Protein AF-A0A081RNT7-F1 (afdb_monomer_lite)

Sequence (111 aa):
IIPPRYEDVPIYKTRGYHRKRLKRYGYDESLYHQRNKTETIFSVVKKMFGENVISRTTQNRELFYRVIAYNVYRINRDKLLIWYGFYTAALKFIVKYQFLQTNFQYFYNAS

Foldseek 3Di:
DDQQPCLVDDLVPDDDDVSSVCNVPPDDVVVVVCVVVVVVLVVVLCVVVNVDQPDDPCSVVSVVVSSVVSVVVVVVVVVVVVVVVVVVVVVVVVVVVVVVVVVVVVVVVVD

pLDDT: mean 88.34, std 4.84, range [67.25, 95.12]

Organism: NCBI:txid1502293

Secondary structure (DSSP, 8-state):
----TTTTS-GGG--SHHHHHHHHH---HHHHHTHHHHHHHHHHHHHHH-S----SS-HHHHHHHHHHHHHHHHHHHHHHHHHHHHHHHHHHHHHHHHHHHHHHHHHHHT-

Structure (mmCIF, N/CA/C/O backbone):
data_AF-A0A081RNT7-F1
#
_entry.id   AF-A0A081RNT7-F1
#
loop_
_atom_site.group_PDB
_atom_site.id
_atom_site.type_symbol
_atom_site.label_atom_id
_atom_site.label_alt_id
_atom_site.label_comp_id
_atom_site.label_asym_id
_atom_site.label_entity_id
_atom_site.label_seq_id
_atom_site.pdbx_PDB_ins_code
_atom_site.Cartn_x
_atom_site.Cartn_y
_atom_site.Cartn_z
_atom_site.occupancy
_atom_site.B_iso_or_equiv
_atom_site.auth_seq_id
_atom_site.auth_comp_id
_atom_site.auth_asym_id
_atom_site.auth_atom_id
_atom_site.pdbx_PDB_model_num
ATOM 1 N N . ILE A 1 1 ? -10.457 -3.847 8.864 1.00 72.06 1 ILE A N 1
ATOM 2 C CA . ILE A 1 1 ? -11.579 -4.449 9.633 1.00 72.06 1 ILE A CA 1
ATOM 3 C C . ILE A 1 1 ? -11.012 -5.592 10.486 1.00 72.06 1 ILE A C 1
ATOM 5 O O . ILE A 1 1 ? -9.906 -6.028 10.184 1.00 72.06 1 ILE A O 1
ATOM 9 N N . ILE A 1 2 ? -11.644 -5.986 11.596 1.00 75.56 2 ILE A N 1
ATOM 10 C CA . ILE A 1 2 ? -11.212 -7.122 12.437 1.00 75.56 2 ILE A CA 1
ATOM 11 C C . ILE A 1 2 ? -12.458 -7.956 12.743 1.00 75.56 2 ILE A C 1
ATOM 13 O O . ILE A 1 2 ? -13.424 -7.355 13.226 1.00 75.56 2 ILE A O 1
ATOM 17 N N . PRO A 1 3 ? -12.450 -9.278 12.503 1.00 80.00 3 PRO A N 1
ATOM 18 C CA . PRO A 1 3 ? -13.566 -10.136 12.870 1.00 80.00 3 PRO A CA 1
ATOM 19 C C . PRO A 1 3 ? -13.804 -10.116 14.391 1.00 80.00 3 PRO A C 1
ATOM 21 O O . PRO A 1 3 ? -12.855 -10.028 15.185 1.00 80.00 3 PRO A O 1
ATOM 24 N N . PRO A 1 4 ? -15.065 -10.141 14.843 1.00 82.19 4 PRO A N 1
ATOM 25 C CA . PRO A 1 4 ? -15.375 -10.181 16.262 1.00 82.19 4 PRO A CA 1
ATOM 26 C C . PRO A 1 4 ? -14.949 -11.518 16.899 1.00 82.19 4 PRO A C 1
ATOM 28 O O . PRO A 1 4 ? -15.567 -12.542 16.705 1.00 82.19 4 PRO A O 1
ATOM 31 N N . ARG A 1 5 ? -13.956 -11.503 17.798 1.00 78.81 5 ARG A N 1
ATOM 32 C CA . ARG A 1 5 ? -13.424 -12.716 18.476 1.00 78.81 5 ARG A CA 1
ATOM 33 C C . ARG A 1 5 ? -14.410 -13.585 19.280 1.00 78.81 5 ARG A C 1
ATOM 35 O O . ARG A 1 5 ? -14.046 -14.678 19.678 1.00 78.81 5 ARG A O 1
ATOM 42 N N . TYR A 1 6 ? -15.596 -13.081 19.606 1.00 83.50 6 TYR A N 1
ATOM 43 C CA . TYR A 1 6 ? -16.561 -13.755 20.486 1.00 83.50 6 TYR A CA 1
ATOM 44 C C . TYR A 1 6 ? -17.925 -13.813 19.806 1.00 83.50 6 TYR A C 1
ATOM 46 O O . TYR A 1 6 ? -18.893 -13.309 20.373 1.00 83.50 6 TYR A O 1
ATOM 54 N N . GLU A 1 7 ? -17.993 -14.277 18.563 1.00 79.62 7 GLU A N 1
ATOM 55 C CA . GLU A 1 7 ? -19.216 -14.269 17.744 1.00 79.62 7 GLU A CA 1
ATOM 56 C C . GLU A 1 7 ? -20.405 -14.934 18.440 1.00 79.62 7 GLU A C 1
ATOM 58 O O . GLU A 1 7 ? -21.468 -14.318 18.520 1.00 79.62 7 GLU A O 1
ATOM 63 N N . ASP A 1 8 ? -20.167 -16.063 19.101 1.00 84.38 8 ASP A N 1
ATOM 64 C CA . ASP A 1 8 ? -21.183 -16.904 19.756 1.0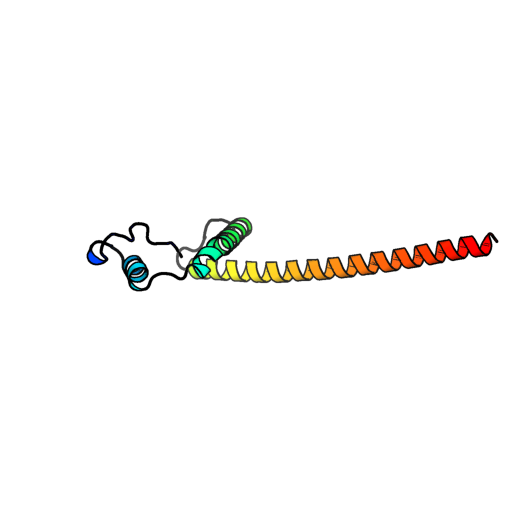0 84.38 8 ASP A CA 1
ATOM 65 C C . ASP A 1 8 ? -21.853 -16.238 20.968 1.00 84.38 8 ASP A C 1
ATOM 67 O O . ASP A 1 8 ? -22.900 -16.660 21.460 1.00 84.38 8 ASP A O 1
ATOM 71 N N . VAL A 1 9 ? -21.244 -15.173 21.494 1.00 87.38 9 VAL A N 1
ATOM 72 C CA . VAL A 1 9 ? -21.744 -14.487 22.683 1.00 87.38 9 VAL A CA 1
ATOM 73 C C . VAL A 1 9 ? -22.841 -13.493 22.282 1.00 87.38 9 VAL A C 1
ATOM 75 O O . VAL A 1 9 ? -22.606 -12.637 21.420 1.00 87.38 9 VAL A O 1
ATOM 78 N N . PRO A 1 10 ? -24.002 -13.476 22.960 1.00 88.81 10 PRO A N 1
ATOM 79 C CA . PRO A 1 10 ? -25.081 -12.566 22.604 1.00 88.81 10 PRO A CA 1
ATOM 80 C C . PRO A 1 10 ? -24.678 -11.085 22.729 1.00 88.81 10 PRO A C 1
ATOM 82 O O . PRO A 1 10 ? -23.854 -10.682 23.560 1.00 88.81 10 PRO A O 1
ATOM 85 N N . ILE A 1 11 ? -25.278 -10.242 21.881 1.00 87.19 11 ILE A N 1
ATOM 86 C CA . ILE A 1 11 ? -24.857 -8.847 21.646 1.00 87.19 11 ILE A CA 1
ATOM 87 C C . ILE A 1 11 ? -24.889 -8.000 22.926 1.00 87.19 11 ILE A C 1
ATOM 89 O O . ILE A 1 11 ? -24.021 -7.145 23.114 1.00 87.19 11 ILE A O 1
ATOM 93 N N . TYR A 1 12 ? -25.842 -8.240 23.832 1.00 89.12 12 TYR A N 1
ATOM 94 C CA . TYR A 1 12 ? -25.970 -7.481 25.082 1.00 89.12 12 TYR A CA 1
ATOM 95 C C . TYR A 1 12 ? -24.765 -7.665 26.021 1.00 89.12 12 TYR A C 1
ATOM 97 O O . TYR A 1 12 ? -24.403 -6.724 26.725 1.00 89.12 12 TYR A O 1
ATOM 105 N N . LYS A 1 13 ? -24.080 -8.819 25.967 1.00 89.69 13 LYS A N 1
ATOM 106 C CA . LYS A 1 13 ? -22.837 -9.074 26.720 1.00 89.69 13 LYS A CA 1
ATOM 107 C C . LYS A 1 13 ? -21.611 -8.410 26.078 1.00 89.69 13 LYS A C 1
ATOM 109 O O . LYS A 1 13 ? -20.574 -8.256 26.717 1.00 89.69 13 LYS A O 1
ATOM 114 N N . THR A 1 14 ? -21.703 -8.000 24.811 1.00 88.62 14 THR A N 1
ATOM 115 C CA . THR A 1 14 ? -20.597 -7.352 24.092 1.00 88.62 14 THR A CA 1
ATOM 116 C C . THR A 1 14 ? -20.550 -5.865 24.426 1.00 88.62 14 THR A C 1
ATOM 118 O O . THR A 1 14 ? -21.523 -5.149 24.218 1.00 88.62 14 THR A O 1
ATOM 121 N N . ARG A 1 15 ? -19.411 -5.360 24.910 1.00 87.62 15 ARG A N 1
ATOM 122 C CA . ARG A 1 15 ? -19.210 -3.927 25.196 1.00 87.62 15 ARG A CA 1
ATOM 123 C C . ARG A 1 15 ? -18.628 -3.177 23.993 1.00 87.62 15 ARG A C 1
ATOM 125 O O . ARG A 1 15 ? -17.840 -3.740 23.235 1.00 87.62 15 ARG A O 1
ATOM 132 N N . GLY A 1 16 ? -18.974 -1.894 23.871 1.00 89.94 16 GLY A N 1
ATOM 133 C CA . GLY A 1 16 ? -18.464 -0.978 22.844 1.00 89.94 16 GLY A CA 1
ATOM 134 C C . GLY A 1 16 ? -19.372 -0.850 21.617 1.00 89.94 16 GLY A C 1
ATOM 135 O O . GLY A 1 16 ? -19.834 -1.845 21.059 1.00 89.94 16 GLY A O 1
ATOM 136 N N . TYR A 1 17 ? -19.605 0.390 21.180 1.00 90.56 17 TYR A N 1
ATOM 137 C CA . TYR A 1 17 ? -20.506 0.722 20.070 1.00 90.56 17 TYR A CA 1
ATOM 138 C C . TYR A 1 17 ? -20.109 0.028 18.758 1.00 90.56 17 TYR A C 1
ATOM 140 O O . TYR A 1 17 ? -20.909 -0.703 18.174 1.00 90.56 17 TYR A O 1
ATOM 148 N N . HIS A 1 18 ? -18.848 0.168 18.337 1.00 87.56 18 HIS A N 1
ATOM 149 C CA . HIS A 1 18 ? -18.361 -0.427 17.087 1.00 87.56 18 HIS A CA 1
ATOM 150 C C . HIS A 1 18 ? -18.386 -1.959 17.110 1.00 87.56 18 HIS A C 1
ATOM 152 O O . HIS A 1 18 ? -18.759 -2.572 16.116 1.00 87.56 18 HIS A O 1
ATOM 158 N N . ARG A 1 19 ? -18.071 -2.585 18.253 1.00 86.69 19 ARG A N 1
ATOM 159 C CA . ARG A 1 19 ? -18.121 -4.050 18.414 1.00 86.69 19 ARG A CA 1
ATOM 160 C C . ARG A 1 19 ? -19.548 -4.587 18.315 1.00 86.69 19 ARG A C 1
ATOM 162 O O . ARG A 1 19 ? -19.769 -5.608 17.674 1.00 86.69 19 ARG A O 1
ATOM 169 N N . LYS A 1 20 ? -20.519 -3.887 18.914 1.00 90.94 20 LYS A N 1
ATOM 170 C CA . LYS A 1 20 ? -21.945 -4.221 18.775 1.00 90.94 20 LYS A CA 1
ATOM 171 C C . LYS A 1 20 ? -22.423 -4.047 17.334 1.00 90.94 20 LYS A C 1
ATOM 173 O O . LYS A 1 20 ? -23.163 -4.896 16.853 1.00 90.94 20 LYS A O 1
ATOM 178 N N . ARG A 1 21 ? -21.995 -2.984 16.642 1.00 89.25 21 ARG A N 1
ATOM 179 C CA . ARG A 1 21 ? -22.324 -2.774 15.221 1.00 89.25 21 ARG A CA 1
ATOM 180 C C . ARG A 1 21 ? -21.773 -3.881 14.330 1.00 89.25 21 ARG A C 1
ATOM 182 O O . ARG A 1 21 ? -22.532 -4.400 13.527 1.00 89.25 21 ARG A O 1
ATOM 189 N N . LEU A 1 22 ? -20.514 -4.269 14.524 1.00 88.69 22 LEU A N 1
ATOM 190 C CA . LEU A 1 22 ? -19.881 -5.367 13.786 1.00 88.69 22 LEU A CA 1
ATOM 191 C C . LEU A 1 22 ? -20.634 -6.690 13.959 1.00 88.69 22 LEU A C 1
ATOM 193 O O . LEU A 1 22 ? -20.825 -7.411 12.995 1.00 88.69 22 LEU A O 1
ATOM 197 N N . LYS A 1 23 ? -21.119 -6.988 15.171 1.00 88.31 23 LYS A N 1
ATOM 198 C CA . LYS A 1 23 ? -21.954 -8.176 15.402 1.00 88.31 23 LYS A CA 1
ATOM 199 C C . LYS A 1 23 ? -23.356 -8.079 14.801 1.00 88.31 23 LYS A C 1
ATOM 201 O O . LYS A 1 23 ? -23.902 -9.090 14.396 1.00 88.31 23 LYS A O 1
ATOM 206 N N . ARG A 1 24 ? -23.965 -6.887 14.797 1.00 88.19 24 ARG A N 1
ATOM 207 C CA . ARG A 1 24 ? -25.327 -6.687 14.267 1.00 88.19 24 ARG A CA 1
ATOM 208 C C . ARG A 1 24 ? -25.384 -6.756 12.749 1.00 88.19 24 ARG A C 1
ATOM 210 O O . ARG A 1 24 ? -26.336 -7.299 12.215 1.00 88.19 24 ARG A O 1
ATOM 217 N N . TYR A 1 25 ? -24.411 -6.142 12.088 1.00 88.31 25 TYR A N 1
ATOM 218 C CA . TYR A 1 25 ? -24.429 -5.932 10.640 1.00 88.31 25 TYR A CA 1
ATOM 219 C C . TYR A 1 25 ? -23.388 -6.776 9.902 1.00 88.31 25 TYR A C 1
ATOM 221 O O . TYR A 1 25 ? -23.282 -6.680 8.685 1.00 88.31 25 TYR A O 1
ATOM 229 N N . GLY A 1 26 ? -22.612 -7.580 10.632 1.00 86.06 26 GLY A N 1
ATOM 230 C CA . GLY A 1 26 ? -21.490 -8.323 10.080 1.00 86.06 26 GLY A CA 1
ATOM 231 C C . GLY A 1 26 ? -20.351 -7.411 9.627 1.00 86.06 26 GLY A C 1
ATOM 232 O O . GLY A 1 26 ? -20.284 -6.214 9.940 1.00 86.06 26 GLY A O 1
ATOM 233 N N . TYR A 1 27 ? -19.426 -8.008 8.890 1.00 85.94 27 TYR A N 1
ATOM 234 C CA . TYR A 1 27 ? -18.377 -7.302 8.182 1.00 85.94 27 TYR A CA 1
ATOM 235 C C . TYR A 1 27 ? -18.209 -7.885 6.785 1.00 85.94 27 TYR A C 1
ATOM 237 O O . TYR A 1 27 ? -18.486 -9.057 6.559 1.00 85.94 27 TYR A O 1
ATOM 245 N N . ASP A 1 28 ? -17.727 -7.063 5.861 1.00 87.19 28 ASP A N 1
ATOM 246 C CA . ASP A 1 28 ? -17.350 -7.533 4.537 1.00 87.19 28 A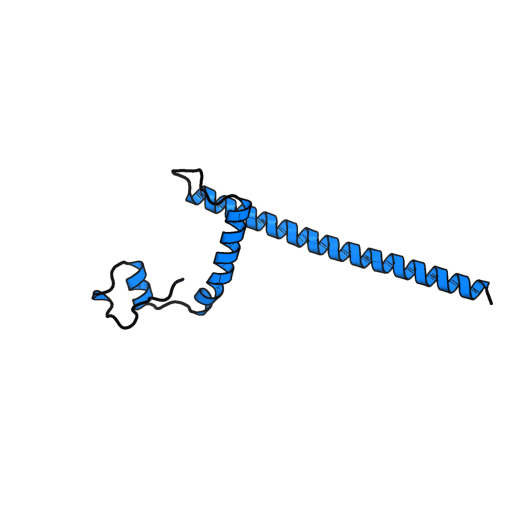SP A CA 1
ATOM 247 C C . ASP A 1 28 ? -15.984 -8.231 4.607 1.00 87.19 28 ASP A C 1
ATOM 249 O O . ASP A 1 28 ? -14.950 -7.613 4.899 1.00 87.19 28 ASP A O 1
ATOM 253 N N . GLU A 1 29 ? -15.997 -9.539 4.374 1.00 85.25 29 GLU A N 1
ATOM 254 C CA . GLU A 1 29 ? -14.815 -10.391 4.382 1.00 85.25 29 GLU A CA 1
ATOM 255 C C . GLU A 1 29 ? -13.853 -10.050 3.233 1.00 85.25 29 GLU A C 1
ATOM 257 O O . GLU A 1 29 ? -12.632 -10.052 3.415 1.00 85.25 29 GLU A O 1
ATOM 262 N N . SER A 1 30 ? -14.375 -9.618 2.083 1.00 87.44 30 SER A N 1
ATOM 263 C CA . SER A 1 30 ? -13.548 -9.194 0.952 1.00 87.44 30 SER A CA 1
ATOM 264 C C . SER A 1 30 ? -12.724 -7.946 1.296 1.00 87.44 30 SER A C 1
ATOM 266 O O . SER A 1 30 ? -11.524 -7.881 1.008 1.00 87.44 30 SER A O 1
ATOM 268 N N . LEU A 1 31 ? -13.324 -6.986 2.012 1.00 86.75 31 LEU A N 1
ATOM 269 C CA . LEU A 1 31 ? -12.622 -5.827 2.568 1.00 86.75 31 LEU A CA 1
ATOM 270 C C . LEU A 1 31 ? -11.656 -6.224 3.691 1.00 86.75 31 LEU A C 1
ATOM 272 O O . LEU A 1 31 ? -10.603 -5.599 3.850 1.00 86.75 31 LEU A O 1
ATOM 276 N N . TYR A 1 32 ? -11.980 -7.254 4.476 1.00 86.31 32 TYR A N 1
ATOM 277 C CA . TYR A 1 32 ? -11.074 -7.775 5.497 1.00 86.31 32 TYR A CA 1
ATOM 278 C C . TYR A 1 32 ? -9.788 -8.347 4.886 1.00 86.31 32 TYR A C 1
ATOM 280 O O . TYR A 1 32 ? -8.700 -7.984 5.338 1.00 86.31 32 TYR A O 1
ATOM 288 N N . HIS A 1 33 ? -9.879 -9.142 3.818 1.00 86.94 33 HIS A N 1
ATOM 289 C CA . HIS A 1 33 ? -8.707 -9.716 3.145 1.00 86.94 33 HIS A CA 1
ATOM 290 C C . HIS A 1 33 ? -7.765 -8.664 2.540 1.00 86.94 33 HIS A C 1
ATOM 292 O O . HIS A 1 33 ? -6.567 -8.907 2.382 1.00 86.94 33 HIS A O 1
ATOM 298 N N . GLN A 1 34 ? -8.258 -7.456 2.258 1.00 89.25 34 GLN A N 1
ATOM 299 C CA . GLN A 1 34 ? -7.423 -6.350 1.783 1.00 89.25 34 GLN A CA 1
ATOM 300 C C . GLN A 1 34 ? -6.589 -5.685 2.892 1.00 89.25 34 GLN A C 1
ATOM 302 O O . GLN A 1 34 ? -5.694 -4.894 2.587 1.00 89.25 34 GLN A O 1
ATOM 307 N N . ARG A 1 35 ? -6.807 -6.030 4.169 1.00 89.19 35 ARG A N 1
ATOM 308 C CA . ARG A 1 35 ? -6.097 -5.449 5.321 1.00 89.19 35 ARG A CA 1
ATOM 309 C C . ARG A 1 35 ? -4.578 -5.552 5.205 1.00 89.19 35 ARG A C 1
ATOM 311 O O . ARG A 1 35 ? -3.897 -4.575 5.504 1.00 89.19 35 ARG A O 1
ATOM 318 N N . ASN A 1 36 ? -4.057 -6.681 4.72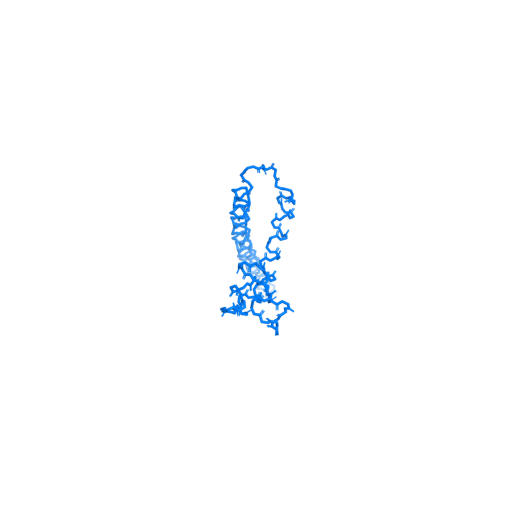6 1.00 91.06 36 ASN A N 1
ATOM 319 C CA . ASN A 1 36 ? -2.613 -6.893 4.575 1.00 91.06 36 ASN A CA 1
ATOM 320 C C . ASN A 1 36 ? -1.977 -5.821 3.675 1.00 91.06 36 ASN A C 1
ATOM 322 O O . ASN A 1 36 ? -0.876 -5.339 3.950 1.00 91.06 36 ASN A O 1
ATOM 326 N N . LYS A 1 37 ? -2.697 -5.394 2.626 1.00 89.88 37 LYS A N 1
ATOM 327 C CA . LYS A 1 37 ? -2.260 -4.315 1.728 1.00 89.88 37 LYS A CA 1
ATOM 328 C C . LYS A 1 37 ? -2.178 -2.994 2.487 1.00 89.88 37 LYS A C 1
ATOM 330 O O . LYS A 1 37 ? -1.158 -2.313 2.428 1.00 89.88 37 LYS A O 1
ATOM 335 N N . THR A 1 38 ? -3.226 -2.656 3.235 1.00 90.12 38 THR A N 1
ATOM 336 C CA . THR A 1 38 ? -3.284 -1.432 4.043 1.00 90.12 38 THR A CA 1
ATOM 337 C C . THR A 1 38 ? -2.190 -1.399 5.111 1.00 90.12 38 THR A C 1
ATOM 339 O O . THR A 1 38 ? -1.499 -0.393 5.240 1.00 90.12 38 THR A O 1
ATOM 342 N N . GLU A 1 39 ? -1.976 -2.495 5.841 1.00 90.69 39 GLU A N 1
ATOM 343 C CA . GLU A 1 39 ? -0.926 -2.589 6.863 1.00 90.69 39 GLU A CA 1
ATOM 344 C C . GLU A 1 39 ? 0.473 -2.460 6.266 1.00 90.69 39 GLU A C 1
ATOM 346 O O . GLU A 1 39 ? 1.319 -1.760 6.823 1.00 90.69 39 GLU A O 1
ATOM 351 N N . THR A 1 40 ? 0.699 -3.060 5.096 1.00 93.81 40 THR A N 1
ATOM 352 C CA . THR A 1 40 ? 1.970 -2.942 4.378 1.00 93.81 40 THR A CA 1
ATOM 353 C C . THR A 1 40 ? 2.211 -1.502 3.932 1.00 93.81 40 THR A C 1
ATOM 355 O O . THR A 1 40 ? 3.295 -0.969 4.160 1.00 93.81 40 THR A O 1
ATOM 358 N N . ILE A 1 41 ? 1.202 -0.836 3.360 1.00 91.56 41 ILE A N 1
ATOM 359 C CA . ILE A 1 41 ? 1.298 0.579 2.971 1.00 91.56 41 ILE A CA 1
ATOM 360 C C . ILE A 1 41 ? 1.642 1.438 4.190 1.00 91.56 41 ILE A C 1
ATOM 362 O O . ILE A 1 41 ? 2.613 2.191 4.148 1.00 91.56 41 ILE A O 1
ATOM 366 N N . PHE A 1 42 ? 0.916 1.291 5.301 1.00 91.25 42 PHE A N 1
ATOM 367 C CA . PHE A 1 42 ? 1.202 2.063 6.511 1.00 91.25 42 PHE A CA 1
ATOM 368 C C . PHE A 1 42 ? 2.569 1.735 7.120 1.00 91.25 42 PHE A C 1
ATOM 370 O O . PHE A 1 42 ? 3.228 2.640 7.626 1.00 91.25 42 PHE A O 1
ATOM 377 N N . SER A 1 43 ? 3.033 0.486 7.047 1.00 93.50 43 SER A N 1
ATOM 378 C CA . SER A 1 43 ? 4.389 0.116 7.467 1.00 93.50 43 SER A CA 1
ATOM 379 C C . SER A 1 43 ? 5.446 0.855 6.645 1.00 93.50 43 SER A C 1
ATOM 381 O O . SER A 1 43 ? 6.368 1.440 7.210 1.00 93.50 43 SER A O 1
ATOM 383 N N . VAL A 1 44 ? 5.287 0.907 5.319 1.00 93.44 44 VAL A N 1
ATOM 384 C CA . VAL A 1 44 ? 6.201 1.644 4.434 1.00 93.44 44 VAL A CA 1
ATOM 385 C C . VAL A 1 44 ? 6.160 3.144 4.725 1.00 93.44 44 VAL A C 1
ATOM 387 O O . VAL A 1 44 ? 7.214 3.756 4.871 1.00 93.44 44 VAL A O 1
ATOM 390 N N . VAL A 1 45 ? 4.970 3.730 4.889 1.00 93.38 45 VAL A N 1
ATOM 391 C CA . VAL A 1 45 ? 4.814 5.151 5.250 1.00 93.38 45 VAL A CA 1
ATOM 392 C C . VAL A 1 45 ? 5.548 5.466 6.557 1.00 93.38 45 VAL A C 1
ATOM 394 O O . VAL A 1 45 ? 6.288 6.444 6.613 1.00 93.38 45 VAL A O 1
ATOM 397 N N . LYS A 1 46 ? 5.414 4.629 7.593 1.00 91.62 46 LYS A N 1
ATOM 398 C CA . LYS A 1 46 ? 6.141 4.810 8.862 1.00 91.62 46 LYS A CA 1
ATOM 399 C C . LYS A 1 46 ? 7.656 4.693 8.696 1.00 91.62 46 LYS A C 1
ATOM 401 O O . LYS A 1 46 ? 8.384 5.466 9.302 1.00 91.62 46 LYS A O 1
ATOM 406 N N . LYS A 1 47 ? 8.144 3.766 7.867 1.00 93.38 47 LYS A N 1
ATOM 407 C CA . LYS A 1 47 ? 9.584 3.652 7.577 1.00 93.38 47 LYS A CA 1
ATOM 408 C C . LYS A 1 47 ? 10.125 4.882 6.841 1.00 93.38 47 LYS A C 1
ATOM 410 O O . LYS A 1 47 ? 11.260 5.267 7.080 1.00 93.38 47 LYS A O 1
ATOM 415 N N . MET A 1 48 ? 9.320 5.497 5.972 1.00 91.94 48 MET A N 1
ATOM 416 C CA . MET A 1 48 ? 9.720 6.680 5.200 1.00 91.94 48 MET A CA 1
ATOM 417 C C . MET A 1 48 ? 9.654 7.985 6.002 1.00 91.94 48 MET A C 1
ATOM 419 O O . MET A 1 48 ? 10.553 8.809 5.893 1.00 91.94 48 MET A O 1
ATOM 423 N N . PHE A 1 49 ? 8.590 8.190 6.783 1.00 90.81 49 PHE A N 1
ATOM 424 C CA . PHE A 1 49 ? 8.321 9.456 7.485 1.00 90.81 49 PHE A CA 1
ATOM 425 C C . PHE A 1 49 ? 8.570 9.388 8.999 1.00 90.81 49 PHE A C 1
ATOM 427 O O . PHE A 1 49 ? 8.293 10.348 9.714 1.00 90.81 49 PHE A O 1
ATOM 434 N N . GLY A 1 50 ? 9.061 8.254 9.497 1.00 88.06 50 GLY A N 1
ATOM 435 C CA . GLY A 1 50 ? 9.225 7.981 10.921 1.00 88.06 50 GLY A CA 1
ATOM 436 C C . GLY A 1 50 ? 7.942 7.482 11.593 1.00 88.06 50 GLY A C 1
ATOM 437 O O . GLY A 1 50 ? 6.818 7.719 11.139 1.00 88.06 50 GLY A O 1
ATOM 438 N N . GLU A 1 51 ? 8.115 6.775 12.708 1.00 86.44 51 GLU A N 1
ATOM 439 C CA . GLU A 1 51 ? 7.009 6.181 13.468 1.00 86.44 51 GLU A CA 1
ATOM 440 C C . GLU A 1 51 ? 6.246 7.210 14.310 1.00 86.44 51 GLU A C 1
ATOM 442 O O . GLU A 1 51 ? 5.025 7.121 14.450 1.00 86.44 51 GLU A O 1
ATOM 447 N N . ASN A 1 52 ? 6.952 8.219 14.817 1.00 87.00 52 ASN A N 1
ATOM 448 C CA . ASN A 1 52 ? 6.380 9.201 15.725 1.00 87.00 52 ASN A CA 1
ATOM 449 C C . ASN A 1 52 ? 5.663 10.320 14.965 1.00 87.00 52 ASN A C 1
ATOM 451 O O . ASN A 1 52 ? 6.164 10.842 13.966 1.00 87.00 52 ASN A O 1
ATOM 455 N N . VAL A 1 53 ? 4.491 10.695 15.475 1.00 85.69 53 VAL A N 1
ATOM 456 C CA . VAL A 1 53 ? 3.739 11.881 15.056 1.00 85.69 53 VAL A CA 1
ATOM 457 C C . VAL A 1 53 ? 4.168 13.026 15.966 1.00 85.69 53 VAL A C 1
ATOM 459 O O . VAL A 1 53 ? 4.056 12.916 17.186 1.00 85.69 53 VAL A O 1
ATOM 462 N N . ILE A 1 54 ? 4.713 14.093 15.383 1.00 84.38 54 ILE A N 1
ATOM 463 C CA . ILE A 1 54 ? 5.338 15.184 16.150 1.00 84.38 54 ILE A CA 1
ATOM 464 C C . ILE A 1 54 ? 4.265 16.138 16.682 1.00 84.38 54 ILE A C 1
ATOM 466 O O . ILE A 1 54 ? 4.381 16.683 17.781 1.00 84.38 54 ILE A O 1
ATOM 470 N N . SER A 1 55 ? 3.191 16.334 15.917 1.00 82.44 55 SER A N 1
ATOM 471 C CA . SER A 1 55 ? 2.091 17.192 16.334 1.00 82.44 55 SER A CA 1
ATOM 472 C C . SER A 1 55 ? 1.316 16.597 17.515 1.00 82.44 55 SER A C 1
ATOM 474 O O . SER A 1 55 ? 1.070 15.396 17.601 1.00 82.44 55 SER A O 1
ATOM 476 N N . ARG A 1 56 ? 0.896 17.454 18.453 1.00 78.31 56 ARG A N 1
ATOM 477 C CA . ARG A 1 56 ? 0.058 17.055 19.600 1.00 78.31 56 ARG A CA 1
ATOM 478 C C . ARG A 1 56 ? -1.435 17.236 19.339 1.00 78.31 56 ARG A C 1
ATOM 480 O O . ARG A 1 56 ? -2.234 16.421 19.775 1.00 78.31 56 ARG A O 1
ATOM 487 N N . THR A 1 57 ? -1.814 18.282 18.610 1.00 86.88 57 THR A N 1
ATOM 488 C CA . THR A 1 57 ? -3.219 18.642 18.343 1.00 86.88 57 THR A CA 1
ATOM 489 C C . THR A 1 57 ? -3.642 18.358 16.903 1.00 86.88 57 THR A C 1
ATOM 491 O O . THR A 1 57 ? -4.815 18.117 16.634 1.00 86.88 57 THR A O 1
ATOM 494 N N . THR A 1 58 ? -2.693 18.342 15.964 1.00 90.38 58 THR A N 1
ATOM 495 C CA . THR A 1 58 ? -2.942 18.192 14.521 1.00 90.38 58 THR A CA 1
ATOM 496 C C . THR A 1 58 ? -2.511 16.833 13.963 1.00 90.38 58 THR A C 1
ATOM 498 O O . THR A 1 58 ? -2.310 16.697 12.757 1.00 90.38 58 THR A O 1
ATOM 501 N N . GLN A 1 59 ? -2.472 15.801 14.811 1.00 89.94 59 GLN A N 1
ATOM 502 C CA . GLN A 1 59 ? -2.020 14.442 14.472 1.00 89.94 59 GLN A CA 1
ATOM 503 C C . GLN A 1 59 ? -2.692 13.869 13.226 1.00 89.94 59 GLN A C 1
ATOM 505 O O . GLN A 1 59 ? -2.034 13.348 12.327 1.00 89.94 59 GLN A O 1
ATOM 510 N N . ASN A 1 60 ? -4.012 14.029 13.129 1.00 90.88 60 ASN A N 1
ATOM 511 C CA . ASN A 1 60 ? -4.778 13.533 11.988 1.00 90.88 60 ASN A CA 1
ATOM 512 C C . ASN A 1 60 ? -4.399 14.245 10.683 1.00 90.88 60 ASN A C 1
ATOM 514 O O . ASN A 1 60 ? -4.364 13.613 9.630 1.00 90.88 60 ASN A O 1
ATOM 518 N N . ARG A 1 61 ? -4.087 15.547 10.745 1.00 91.31 61 ARG A N 1
ATOM 519 C CA . ARG A 1 61 ? -3.647 16.316 9.572 1.00 91.31 61 ARG A CA 1
ATOM 520 C C . ARG A 1 61 ? -2.253 15.880 9.143 1.00 91.31 61 ARG A C 1
ATOM 522 O O . ARG A 1 61 ? -2.026 15.662 7.961 1.00 91.31 61 ARG A O 1
ATOM 529 N N . GLU A 1 62 ? -1.346 15.692 10.098 1.00 92.94 62 GLU A N 1
ATOM 530 C CA . GLU A 1 62 ? 0.004 15.194 9.829 1.00 92.94 62 GLU A CA 1
ATOM 531 C C . GLU A 1 62 ? -0.028 13.823 9.140 1.00 92.94 62 GLU A C 1
ATOM 533 O O . GLU A 1 62 ? 0.591 13.639 8.093 1.00 92.94 62 GLU A O 1
ATOM 538 N N . LEU A 1 63 ? -0.813 12.878 9.668 1.00 91.75 63 LEU A N 1
ATOM 539 C CA . LEU A 1 63 ? -0.990 11.562 9.051 1.00 91.75 63 LEU A CA 1
ATOM 540 C C . LEU A 1 63 ? -1.595 11.660 7.646 1.00 91.75 63 LEU A C 1
ATOM 542 O O . LEU A 1 63 ? -1.137 10.972 6.735 1.00 91.75 63 LEU A O 1
ATOM 546 N N . PHE A 1 64 ? -2.583 12.535 7.449 1.00 93.19 64 PHE A N 1
ATOM 547 C CA . PHE A 1 64 ? -3.203 12.754 6.144 1.00 93.19 64 PHE A CA 1
ATOM 548 C C . PHE A 1 64 ? -2.191 13.259 5.107 1.00 93.19 64 PHE A C 1
ATOM 550 O O . PHE A 1 64 ? -2.096 12.700 4.012 1.00 93.19 64 PHE A O 1
ATOM 557 N N . TYR A 1 65 ? -1.365 14.244 5.471 1.00 93.75 65 TYR A N 1
ATOM 558 C CA . TYR A 1 65 ? -0.313 14.745 4.587 1.00 93.75 65 TYR A CA 1
ATOM 559 C C . TYR A 1 65 ? 0.756 13.691 4.285 1.00 93.75 65 TYR A C 1
ATOM 561 O O . TYR A 1 65 ? 1.182 13.590 3.137 1.00 93.75 65 TYR A O 1
ATOM 569 N N . ARG A 1 66 ? 1.144 12.851 5.256 1.00 93.94 66 ARG A N 1
ATOM 570 C CA . ARG A 1 66 ? 2.079 11.731 5.017 1.00 93.94 66 ARG A CA 1
ATOM 571 C C . ARG A 1 66 ? 1.529 10.732 3.996 1.00 93.94 66 ARG A C 1
ATOM 573 O O . ARG A 1 66 ? 2.271 10.265 3.134 1.00 93.94 66 ARG A O 1
ATOM 580 N N . VAL A 1 67 ? 0.231 10.426 4.054 1.00 93.94 67 VAL A N 1
ATOM 581 C CA . VAL A 1 67 ? -0.423 9.541 3.074 1.00 93.94 67 VAL A CA 1
ATOM 582 C C . VAL A 1 67 ? -0.450 10.181 1.684 1.00 93.94 67 VAL A C 1
ATOM 584 O O . VAL A 1 67 ? -0.115 9.514 0.706 1.00 93.94 67 VAL A O 1
ATOM 587 N N . ILE A 1 68 ? -0.780 11.474 1.579 1.00 94.94 68 ILE A N 1
ATOM 588 C CA . ILE A 1 68 ? -0.735 12.202 0.299 1.00 94.94 68 ILE A CA 1
ATOM 589 C C . ILE A 1 68 ? 0.683 12.188 -0.277 1.00 94.94 68 ILE A C 1
ATOM 591 O O . ILE A 1 68 ? 0.868 11.830 -1.439 1.00 94.94 68 ILE A O 1
ATOM 595 N N . ALA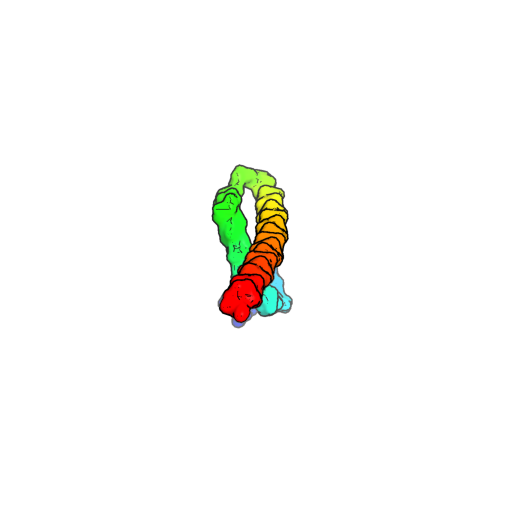 A 1 69 ? 1.683 12.524 0.537 1.00 95.12 69 ALA A N 1
ATOM 596 C CA . ALA A 1 69 ? 3.079 12.545 0.122 1.00 95.12 69 ALA A CA 1
ATOM 597 C C . ALA A 1 69 ? 3.546 11.166 -0.370 1.00 95.12 69 ALA A C 1
ATOM 599 O O . ALA A 1 69 ? 4.182 11.072 -1.419 1.00 95.12 69 ALA A O 1
ATOM 600 N N . TYR A 1 70 ? 3.174 10.087 0.329 1.00 94.56 70 TYR A N 1
ATOM 601 C CA . TYR A 1 70 ? 3.464 8.721 -0.109 1.00 94.56 70 TYR A CA 1
ATOM 602 C C . TYR A 1 70 ? 2.815 8.382 -1.455 1.00 94.56 70 TYR A C 1
ATOM 604 O O . TYR A 1 70 ? 3.469 7.812 -2.329 1.00 94.56 70 TYR A O 1
ATOM 612 N N . ASN A 1 71 ? 1.548 8.753 -1.649 1.00 93.31 71 ASN A N 1
ATOM 613 C CA . ASN A 1 71 ? 0.841 8.495 -2.903 1.00 93.31 71 ASN A CA 1
ATOM 614 C C . ASN A 1 71 ? 1.493 9.238 -4.078 1.00 93.31 71 ASN A C 1
ATOM 616 O O . ASN A 1 71 ? 1.722 8.641 -5.130 1.00 93.31 71 ASN A O 1
ATOM 620 N N . VAL A 1 72 ? 1.858 10.510 -3.887 1.00 94.81 72 VAL A N 1
ATOM 621 C CA . VAL A 1 72 ? 2.579 11.306 -4.894 1.00 94.81 72 VAL A CA 1
ATOM 622 C C . VAL A 1 72 ? 3.946 10.692 -5.200 1.00 94.81 72 VAL A C 1
ATOM 624 O O . VAL A 1 72 ? 4.294 10.511 -6.368 1.00 94.81 72 VAL A O 1
ATOM 627 N N . TYR A 1 73 ? 4.704 10.314 -4.168 1.00 94.00 73 TYR A N 1
ATOM 628 C CA . TYR A 1 73 ? 5.989 9.633 -4.326 1.00 94.00 73 TYR A C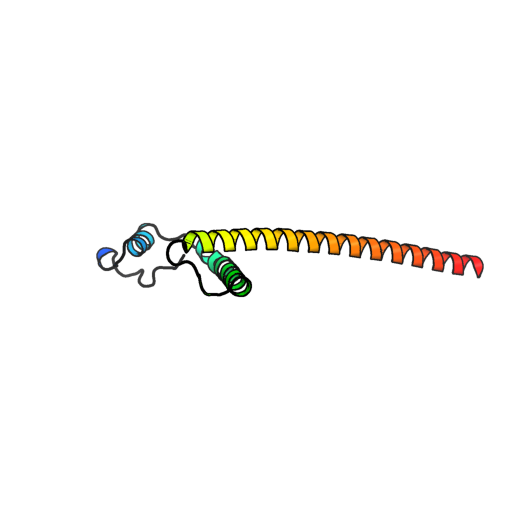A 1
ATOM 629 C C . TYR A 1 73 ? 5.852 8.348 -5.151 1.00 94.00 73 TYR A C 1
ATOM 631 O O . TYR A 1 73 ? 6.620 8.132 -6.089 1.00 94.00 73 TYR A O 1
ATOM 639 N N . ARG A 1 74 ? 4.848 7.518 -4.848 1.00 91.50 74 ARG A N 1
ATOM 640 C CA . ARG A 1 74 ? 4.616 6.250 -5.543 1.00 91.50 74 ARG A CA 1
ATOM 641 C C . ARG A 1 74 ? 4.280 6.455 -7.018 1.00 91.50 74 ARG A C 1
ATOM 643 O O . ARG A 1 74 ? 4.893 5.811 -7.860 1.00 91.50 74 ARG A O 1
ATOM 650 N N . ILE A 1 75 ? 3.397 7.403 -7.337 1.00 92.88 75 ILE A N 1
ATOM 651 C CA . ILE A 1 75 ? 3.052 7.741 -8.728 1.00 92.88 75 ILE A CA 1
ATOM 652 C C . ILE A 1 75 ? 4.292 8.204 -9.501 1.00 92.88 75 ILE A C 1
ATOM 654 O O . ILE A 1 75 ? 4.517 7.762 -10.625 1.00 92.88 75 ILE A O 1
ATOM 658 N N . ASN A 1 76 ? 5.108 9.082 -8.911 1.00 92.88 76 ASN A N 1
ATOM 659 C CA . ASN A 1 76 ? 6.325 9.564 -9.563 1.00 92.88 76 ASN A CA 1
ATOM 660 C C . ASN A 1 76 ? 7.343 8.438 -9.774 1.00 92.88 76 ASN A C 1
ATOM 662 O O . ASN A 1 76 ? 7.899 8.317 -10.862 1.00 92.88 76 ASN A O 1
ATOM 666 N N . ARG A 1 77 ? 7.543 7.574 -8.773 1.00 90.88 77 ARG A N 1
ATOM 667 C CA . ARG A 1 77 ? 8.412 6.397 -8.885 1.00 90.88 77 ARG A CA 1
ATOM 668 C C . ARG A 1 77 ? 7.951 5.458 -9.998 1.00 90.88 77 ARG A C 1
ATOM 670 O O . ARG A 1 77 ? 8.770 5.035 -10.805 1.00 90.88 77 ARG A O 1
ATOM 677 N N . ASP A 1 78 ? 6.660 5.150 -10.057 1.00 88.94 78 ASP A N 1
ATOM 678 C CA . ASP A 1 78 ? 6.114 4.224 -11.050 1.00 88.94 78 ASP A CA 1
ATOM 679 C C . ASP A 1 78 ? 6.233 4.808 -12.469 1.00 88.94 78 ASP A C 1
ATOM 681 O O . ASP A 1 78 ? 6.650 4.106 -13.391 1.00 88.94 78 ASP A O 1
ATOM 685 N N . LYS A 1 79 ? 5.995 6.117 -12.641 1.00 89.75 79 LYS A N 1
ATOM 686 C CA . LYS A 1 79 ? 6.249 6.825 -13.908 1.00 89.75 79 LYS A CA 1
ATOM 687 C C . LYS A 1 79 ? 7.716 6.754 -14.326 1.00 89.75 79 LYS A C 1
ATOM 689 O O . LYS A 1 79 ? 7.993 6.430 -15.477 1.00 89.75 79 LYS A O 1
ATOM 694 N N . LEU A 1 80 ? 8.645 7.025 -13.406 1.00 89.25 80 LEU A N 1
ATOM 695 C CA . LEU A 1 80 ? 10.083 6.950 -13.678 1.00 89.25 80 LEU A CA 1
ATOM 696 C C . LEU A 1 80 ? 10.508 5.541 -14.099 1.00 89.25 80 LEU A C 1
ATOM 698 O O . LEU A 1 80 ? 11.303 5.405 -15.023 1.00 89.25 80 LEU A O 1
ATOM 702 N N . LEU A 1 81 ? 9.956 4.498 -13.472 1.00 89.06 81 LEU A N 1
ATOM 703 C CA . LEU A 1 81 ? 10.243 3.106 -13.829 1.00 89.06 81 LEU A CA 1
ATOM 704 C C . LEU A 1 81 ? 9.723 2.743 -15.221 1.00 89.06 81 LEU A C 1
ATOM 706 O O . LEU A 1 81 ? 10.443 2.102 -15.984 1.00 89.06 81 LEU A O 1
ATOM 710 N N . ILE A 1 82 ? 8.503 3.166 -15.565 1.00 89.19 82 ILE A N 1
ATOM 711 C CA . ILE A 1 82 ? 7.928 2.946 -16.901 1.00 89.19 82 ILE A CA 1
ATOM 712 C C . ILE A 1 82 ? 8.775 3.654 -17.957 1.00 89.19 82 ILE A C 1
ATOM 714 O O . ILE A 1 82 ? 9.134 3.050 -18.966 1.00 89.19 82 ILE A O 1
ATOM 718 N N . TRP A 1 83 ? 9.129 4.915 -17.702 1.00 90.62 83 TRP A N 1
ATOM 719 C CA . TRP A 1 83 ? 9.970 5.702 -18.596 1.00 90.62 83 TRP A CA 1
ATOM 720 C C . TRP A 1 83 ? 11.330 5.014 -18.767 1.00 90.62 83 TRP A C 1
ATOM 722 O O . TRP A 1 83 ? 11.681 4.600 -19.865 1.00 90.62 83 TRP A O 1
ATOM 732 N N . TYR A 1 84 ? 12.046 4.748 -17.675 1.00 92.12 84 TYR A N 1
ATOM 733 C CA . TYR A 1 84 ? 13.330 4.047 -17.702 1.00 92.12 84 TYR A CA 1
ATOM 734 C C . TYR A 1 84 ? 13.270 2.708 -18.456 1.00 92.12 84 TYR A C 1
ATOM 736 O O . TYR A 1 84 ? 14.136 2.431 -19.288 1.00 92.12 84 TYR A O 1
ATOM 744 N N . GLY A 1 85 ? 12.233 1.900 -18.218 1.00 90.69 85 GLY A N 1
ATOM 745 C CA . GLY A 1 85 ? 12.008 0.641 -18.929 1.00 90.69 85 GLY A CA 1
ATOM 746 C C . GLY A 1 85 ? 11.837 0.832 -20.438 1.00 90.69 85 GLY A C 1
ATOM 747 O O . GLY A 1 85 ? 12.481 0.129 -21.218 1.00 90.69 85 GLY A O 1
ATOM 748 N N . PHE A 1 86 ? 11.037 1.817 -20.853 1.00 90.00 86 PHE A N 1
ATOM 749 C CA . PHE A 1 86 ? 10.821 2.143 -22.263 1.00 90.00 86 PHE A CA 1
ATOM 750 C C . PHE A 1 86 ? 12.114 2.593 -22.957 1.00 90.00 86 PHE A C 1
ATOM 752 O O . PHE A 1 86 ? 12.495 2.022 -23.981 1.00 90.00 86 PHE A O 1
ATOM 759 N N . TYR A 1 87 ? 12.838 3.557 -22.378 1.00 91.00 87 TYR A N 1
ATOM 760 C CA . TYR A 1 87 ? 14.080 4.068 -22.974 1.00 91.00 87 TYR A CA 1
ATOM 761 C C . TYR A 1 87 ? 15.183 3.007 -23.009 1.00 91.00 87 TYR A C 1
ATOM 763 O O . TYR A 1 87 ? 15.916 2.914 -23.992 1.00 91.00 87 TYR A O 1
ATOM 771 N N . THR A 1 88 ? 15.265 2.148 -21.989 1.00 90.56 88 THR A N 1
ATOM 772 C CA . THR A 1 88 ? 16.218 1.028 -21.970 1.00 90.56 88 THR A CA 1
ATOM 773 C C . THR A 1 88 ? 15.915 0.018 -23.079 1.00 90.56 88 THR A C 1
ATOM 775 O O . THR A 1 88 ? 16.836 -0.478 -23.730 1.00 90.56 88 THR A O 1
ATOM 778 N N . ALA A 1 89 ? 14.639 -0.291 -23.328 1.00 89.19 89 ALA A N 1
ATOM 779 C CA . ALA A 1 89 ? 14.241 -1.195 -24.405 1.00 89.19 89 ALA A CA 1
ATOM 780 C C . ALA A 1 89 ? 14.532 -0.598 -25.793 1.00 89.19 89 ALA A C 1
ATOM 782 O O . ALA A 1 89 ? 15.106 -1.280 -26.643 1.00 89.19 89 ALA A O 1
ATOM 783 N N . ALA A 1 90 ? 14.206 0.682 -25.997 1.00 90.56 90 ALA A N 1
ATOM 784 C CA . ALA A 1 90 ? 14.478 1.390 -27.247 1.00 90.56 90 ALA A CA 1
ATOM 785 C C . ALA A 1 90 ? 15.985 1.469 -27.551 1.00 90.56 90 ALA A C 1
ATOM 787 O O . ALA A 1 90 ? 16.407 1.180 -28.670 1.00 90.56 90 ALA A O 1
ATOM 788 N N . LEU A 1 91 ? 16.815 1.773 -26.548 1.00 90.56 91 LEU A N 1
ATOM 789 C CA . LEU A 1 91 ? 18.272 1.787 -26.700 1.00 90.56 91 LEU A CA 1
ATOM 790 C C . LEU A 1 91 ? 18.812 0.403 -27.094 1.00 90.56 91 LEU A C 1
ATOM 792 O O . LEU A 1 91 ? 19.594 0.289 -28.036 1.00 90.56 91 LEU A O 1
ATOM 796 N N . LYS A 1 92 ? 18.363 -0.662 -26.413 1.00 90.31 92 LYS A N 1
ATOM 797 C CA . LYS A 1 92 ? 18.749 -2.046 -26.743 1.00 90.31 92 LYS A CA 1
ATOM 798 C C . LYS A 1 92 ? 18.378 -2.422 -28.177 1.00 90.31 92 LYS A C 1
ATOM 800 O O . LYS A 1 92 ? 19.146 -3.118 -28.836 1.00 90.31 92 LYS A O 1
ATOM 805 N N . PHE A 1 93 ? 17.223 -1.964 -28.656 1.00 92.00 93 PHE A N 1
ATOM 806 C CA . PHE A 1 93 ? 16.807 -2.150 -30.041 1.00 92.00 93 PHE A CA 1
ATOM 807 C C . PHE A 1 93 ? 17.778 -1.451 -30.998 1.00 92.00 93 PHE A C 1
ATOM 809 O O . PHE A 1 93 ? 18.363 -2.118 -31.842 1.00 92.00 93 PHE A O 1
ATOM 816 N N . ILE A 1 94 ? 18.049 -0.156 -30.815 1.00 90.69 94 ILE A N 1
ATOM 817 C CA . ILE A 1 94 ? 18.958 0.605 -31.693 1.00 90.69 94 ILE A CA 1
ATOM 818 C C . ILE A 1 94 ? 20.344 -0.050 -31.771 1.00 90.69 94 ILE A C 1
ATOM 820 O O . ILE A 1 94 ? 20.845 -0.296 -32.868 1.00 90.69 94 ILE A O 1
ATOM 824 N N . VAL A 1 95 ? 20.930 -0.403 -30.624 1.00 91.00 95 VAL A N 1
ATOM 825 C CA . VAL A 1 95 ? 22.250 -1.054 -30.564 1.00 91.00 95 VAL A CA 1
ATOM 826 C C . VAL A 1 95 ? 22.240 -2.397 -31.300 1.00 91.00 95 VAL A C 1
ATOM 828 O O . VAL A 1 95 ? 23.164 -2.695 -32.055 1.00 91.00 95 VAL A O 1
ATOM 831 N N . LYS A 1 96 ? 21.177 -3.198 -31.144 1.00 91.50 96 LYS A N 1
ATOM 832 C CA . LYS A 1 96 ? 21.030 -4.471 -31.863 1.00 91.50 96 LYS A CA 1
ATOM 833 C C . LYS A 1 96 ? 20.945 -4.264 -33.378 1.00 91.50 96 LYS A C 1
ATOM 835 O O . LYS A 1 96 ? 21.564 -5.019 -34.119 1.00 91.50 96 LYS A O 1
ATOM 840 N N . TYR A 1 97 ? 20.203 -3.258 -33.842 1.00 89.69 97 TYR A N 1
ATOM 841 C CA . TYR A 1 97 ? 20.082 -2.959 -35.273 1.00 89.69 97 TYR A CA 1
ATOM 842 C C . TYR A 1 97 ? 21.404 -2.480 -35.872 1.00 89.69 97 TYR A C 1
ATOM 844 O O . TYR A 1 97 ? 21.791 -2.962 -36.935 1.00 89.69 97 TYR A O 1
ATOM 852 N N . GLN A 1 98 ? 22.128 -1.601 -35.174 1.00 90.12 98 GLN A N 1
ATOM 853 C CA . GLN A 1 98 ? 23.461 -1.166 -35.596 1.00 90.12 98 GLN A CA 1
ATOM 854 C C . GLN A 1 98 ? 24.434 -2.345 -35.676 1.00 90.12 98 GLN A C 1
ATOM 856 O O . GLN A 1 98 ? 25.138 -2.484 -36.670 1.00 90.12 98 GLN A O 1
ATOM 861 N N . PHE A 1 99 ? 24.421 -3.238 -34.682 1.00 90.12 99 PHE A N 1
ATOM 862 C CA . PHE A 1 99 ? 25.244 -4.445 -34.694 1.00 90.12 99 PHE A CA 1
ATOM 863 C C . PHE A 1 99 ? 24.903 -5.379 -35.866 1.00 90.12 99 PHE A C 1
ATOM 865 O O . PHE A 1 99 ? 25.794 -5.933 -36.500 1.00 90.12 99 PHE A O 1
ATOM 872 N N . LEU A 1 100 ? 23.623 -5.563 -36.193 1.00 89.44 100 LEU A N 1
ATOM 873 C CA . LEU A 1 100 ? 23.229 -6.390 -37.339 1.00 89.44 100 LEU A CA 1
ATOM 874 C C . LEU A 1 100 ? 23.677 -5.778 -38.672 1.00 89.44 100 LEU A C 1
ATOM 876 O O . LEU A 1 100 ? 24.167 -6.506 -39.532 1.00 89.44 100 LEU A O 1
ATOM 880 N N . GLN A 1 101 ? 23.556 -4.456 -38.830 1.00 87.62 101 GLN A N 1
ATOM 881 C CA . GLN A 1 101 ? 24.024 -3.768 -40.035 1.00 87.62 101 GLN A CA 1
ATOM 882 C C . GLN A 1 101 ? 25.539 -3.849 -40.204 1.00 87.62 101 GLN A C 1
ATOM 884 O O . GLN A 1 101 ? 26.003 -4.134 -41.307 1.00 87.62 101 GLN A O 1
ATOM 889 N N . THR A 1 102 ? 26.313 -3.642 -39.135 1.00 85.69 102 THR A N 1
ATOM 890 C CA . THR A 1 102 ? 27.773 -3.752 -39.220 1.00 85.69 102 THR A CA 1
ATOM 891 C C . THR A 1 102 ? 28.187 -5.163 -39.610 1.00 85.69 102 THR A C 1
ATOM 893 O O . THR A 1 102 ? 28.942 -5.317 -40.564 1.00 85.69 102 THR A O 1
ATOM 896 N N . ASN A 1 103 ? 27.638 -6.196 -38.963 1.00 85.06 103 ASN A N 1
ATOM 897 C CA . ASN A 1 103 ? 27.924 -7.585 -39.331 1.00 85.06 103 ASN A CA 1
ATOM 898 C C . ASN A 1 103 ? 27.575 -7.879 -40.795 1.00 85.06 103 ASN A C 1
ATOM 900 O O . ASN A 1 103 ? 28.409 -8.422 -41.511 1.00 85.06 103 ASN A O 1
ATOM 904 N N . PHE A 1 104 ? 26.389 -7.482 -41.266 1.00 86.00 104 PHE A N 1
ATOM 905 C CA . PHE A 1 104 ? 25.995 -7.693 -42.663 1.00 86.00 104 PHE A CA 1
ATOM 906 C C . PHE A 1 104 ? 26.962 -7.019 -43.651 1.00 86.00 104 PHE A C 1
ATOM 908 O O . PHE A 1 104 ? 27.368 -7.640 -44.632 1.00 86.00 104 PHE A O 1
ATOM 915 N N . GLN A 1 105 ? 27.397 -5.789 -43.361 1.00 83.38 105 GLN A N 1
ATOM 916 C CA . GLN A 1 105 ? 28.381 -5.083 -44.182 1.00 83.38 105 GLN A CA 1
ATOM 917 C C . GLN A 1 105 ? 29.743 -5.791 -44.200 1.00 83.38 105 GLN A C 1
ATOM 919 O O . GLN A 1 105 ? 30.373 -5.876 -45.253 1.00 83.38 105 GLN A O 1
ATOM 924 N N . TYR A 1 106 ? 30.197 -6.320 -43.058 1.00 80.31 106 TYR A N 1
ATOM 925 C CA . TYR A 1 106 ? 31.435 -7.099 -42.991 1.00 80.31 106 TYR A CA 1
ATOM 926 C C . TYR A 1 106 ? 31.359 -8.375 -43.838 1.00 80.31 106 TYR A C 1
ATOM 928 O O . TYR A 1 106 ? 32.316 -8.671 -44.546 1.00 80.31 106 TYR A O 1
ATOM 936 N N . PHE A 1 107 ? 30.233 -9.098 -43.822 1.00 80.88 107 PHE A N 1
ATOM 937 C CA . PHE A 1 107 ? 30.049 -10.286 -44.665 1.00 80.88 107 PHE 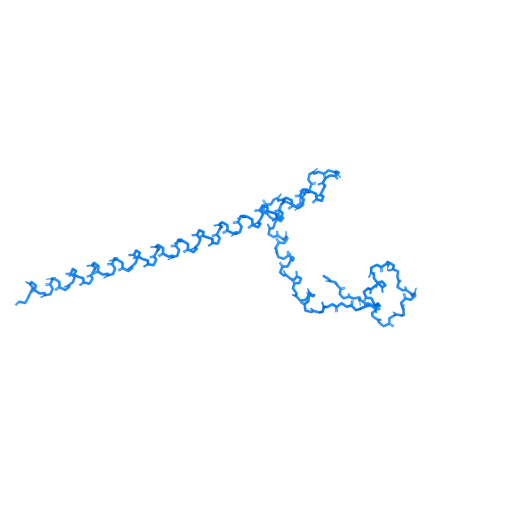A CA 1
ATOM 938 C C . PHE A 1 107 ? 30.026 -9.946 -46.161 1.00 80.88 107 PHE A C 1
ATOM 940 O O . PHE A 1 107 ? 30.666 -10.639 -46.948 1.00 80.88 107 PHE A O 1
ATOM 947 N N . TYR A 1 108 ? 29.345 -8.866 -46.556 1.00 80.12 108 TYR A N 1
ATOM 948 C CA . TYR A 1 108 ? 29.284 -8.440 -47.958 1.00 80.12 108 TYR A CA 1
ATOM 949 C C . TYR A 1 108 ? 30.655 -8.020 -48.507 1.00 80.12 108 TYR A C 1
ATOM 951 O O . TYR A 1 108 ? 30.991 -8.347 -49.635 1.00 80.12 108 TYR A O 1
ATOM 959 N N . ASN A 1 109 ? 31.469 -7.335 -47.699 1.00 80.12 109 ASN A N 1
ATOM 960 C CA . ASN A 1 109 ? 32.806 -6.888 -48.104 1.00 80.12 109 ASN A CA 1
ATOM 961 C C . ASN A 1 109 ? 33.871 -8.005 -48.076 1.00 80.12 109 ASN A C 1
ATOM 963 O O . ASN A 1 109 ? 34.977 -7.790 -48.567 1.00 80.12 109 ASN A O 1
ATOM 967 N N . ALA A 1 110 ? 33.578 -9.151 -47.453 1.00 76.88 110 ALA A N 1
ATOM 968 C CA . ALA A 1 110 ? 34.474 -10.307 -47.361 1.00 76.88 110 ALA A CA 1
ATOM 969 C C . ALA A 1 110 ? 34.177 -11.406 -48.406 1.00 76.88 110 ALA A C 1
ATOM 971 O O . ALA A 1 110 ? 34.875 -12.421 -48.418 1.00 76.88 110 ALA A O 1
ATOM 972 N N . SER A 1 111 ? 33.140 -11.214 -49.232 1.00 67.25 111 SER A N 1
ATOM 973 C CA . SER A 1 111 ? 32.735 -12.085 -50.349 1.00 67.25 111 SER A CA 1
ATOM 974 C C . SER A 1 111 ? 33.306 -11.566 -51.665 1.00 67.25 111 SER A C 1
ATOM 976 O O . SER A 1 111 ? 33.684 -12.406 -52.508 1.00 67.25 111 SER A O 1
#

Radius of gyration: 27.87 Å; chains: 1; bounding box: 60×36×77 Å